Protein AF-A0A024T7M2-F1 (afdb_monomer_lite)

InterPro domains:
  IPR055313 Temptin-like [PTHR34737] (4-105)
  IPR057626 Temptin, Cys/Cys disulfide domain [PF24784] (15-103)

Sequence (106 aa):
MFNALIVLGLAAQAAAFPTFVAQVPNGDKVAGVGAIGHVNPAGGGARNAFGQAFAKAGTKWTPELCQADSDSDGATNGEELGDPCCTWKVGATLSTTTATHPGKAD

pLDDT: mean 87.05, std 16.62, range [43.09, 98.62]

Structure (mmCIF, N/CA/C/O backbone):
data_AF-A0A024T7M2-F1
#
_entry.id   AF-A0A024T7M2-F1
#
loop_
_atom_site.group_PDB
_atom_site.id
_atom_site.type_symbol
_atom_site.label_atom_id
_atom_site.label_alt_id
_atom_site.label_comp_id
_atom_site.label_asym_id
_atom_site.label_entity_id
_atom_site.label_seq_id
_atom_site.pdbx_PDB_ins_code
_atom_site.Cartn_x
_atom_site.Cartn_y
_atom_site.Cartn_z
_atom_site.occupancy
_atom_site.B_iso_or_equiv
_atom_site.auth_seq_id
_atom_site.auth_comp_id
_atom_site.auth_asym_id
_atom_site.auth_atom_id
_atom_site.pdbx_PDB_model_num
ATOM 1 N N . MET A 1 1 ? 12.020 -47.435 -34.369 1.00 47.53 1 MET A N 1
ATOM 2 C CA . MET A 1 1 ? 11.990 -47.044 -32.945 1.00 47.53 1 MET A CA 1
ATOM 3 C C . MET A 1 1 ? 12.570 -45.642 -32.843 1.00 47.53 1 MET A C 1
ATOM 5 O O . MET A 1 1 ? 13.772 -45.515 -32.981 1.00 47.53 1 MET A O 1
ATOM 9 N N . PHE A 1 2 ? 11.743 -44.605 -32.701 1.00 46.28 2 PHE A N 1
ATOM 10 C CA . PHE A 1 2 ? 12.189 -43.253 -32.336 1.00 46.28 2 PHE A CA 1
ATOM 11 C C . PHE A 1 2 ? 11.062 -42.603 -31.529 1.00 46.28 2 PHE A C 1
ATOM 13 O O . PHE A 1 2 ? 10.059 -42.163 -32.085 1.00 46.28 2 PHE A O 1
ATOM 20 N N . ASN A 1 3 ? 11.203 -42.625 -30.204 1.00 43.09 3 ASN A N 1
ATOM 21 C CA . ASN A 1 3 ? 10.306 -41.927 -29.290 1.00 43.09 3 ASN A CA 1
ATOM 22 C C . ASN A 1 3 ? 10.677 -40.441 -29.296 1.00 43.09 3 ASN A C 1
ATOM 24 O O . ASN A 1 3 ? 11.684 -40.056 -28.706 1.00 43.09 3 ASN A O 1
ATOM 28 N N . ALA A 1 4 ? 9.864 -39.607 -29.940 1.00 51.25 4 ALA A N 1
ATOM 29 C CA . ALA A 1 4 ? 9.932 -38.164 -29.760 1.00 51.25 4 ALA A CA 1
ATOM 30 C C . ALA A 1 4 ? 9.096 -37.786 -28.528 1.00 51.25 4 ALA A C 1
ATOM 32 O O . ALA A 1 4 ? 7.870 -37.717 -28.589 1.00 51.25 4 ALA A O 1
ATOM 33 N N . LEU A 1 5 ? 9.758 -37.578 -27.389 1.00 51.34 5 LEU A N 1
ATOM 34 C CA . LEU A 1 5 ? 9.144 -36.951 -26.221 1.00 51.34 5 LEU A CA 1
ATOM 35 C C . LEU A 1 5 ? 9.029 -35.447 -26.491 1.00 51.34 5 LEU A C 1
ATOM 37 O O . LEU A 1 5 ? 9.995 -34.702 -26.346 1.00 51.34 5 LEU A O 1
ATOM 41 N N . ILE A 1 6 ? 7.843 -35.007 -26.906 1.00 57.12 6 ILE A N 1
ATOM 42 C CA . ILE A 1 6 ? 7.498 -33.587 -26.957 1.00 57.12 6 ILE A CA 1
ATOM 43 C C . ILE A 1 6 ? 7.202 -33.153 -25.521 1.00 57.12 6 ILE A C 1
ATOM 45 O O . ILE A 1 6 ? 6.135 -33.433 -24.977 1.00 57.12 6 ILE A O 1
ATOM 49 N N . VAL A 1 7 ? 8.167 -32.488 -24.890 1.00 55.59 7 VAL A N 1
ATOM 50 C CA . VAL A 1 7 ? 7.953 -31.821 -23.605 1.00 55.59 7 VAL A CA 1
ATOM 51 C C . VAL A 1 7 ? 7.185 -30.531 -23.887 1.00 55.59 7 VAL A C 1
ATOM 53 O O . VAL A 1 7 ? 7.752 -29.547 -24.357 1.00 55.59 7 VAL A O 1
ATOM 56 N N . LE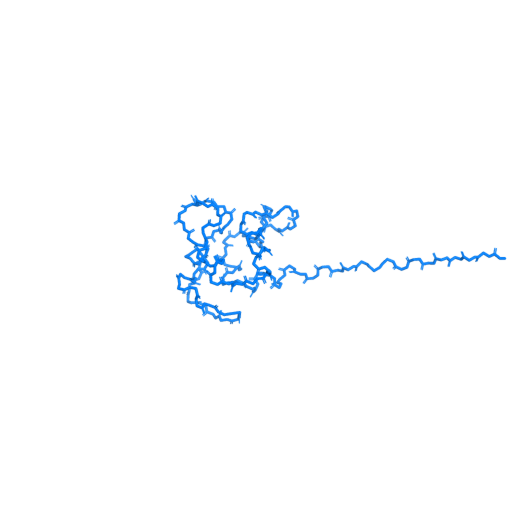U A 1 8 ? 5.874 -30.549 -23.635 1.00 55.62 8 LEU A N 1
ATOM 57 C CA . LEU A 1 8 ? 5.051 -29.342 -23.602 1.00 55.62 8 LEU A CA 1
ATOM 58 C C . LEU A 1 8 ? 5.509 -28.491 -22.408 1.00 55.62 8 LEU A C 1
ATOM 60 O O . LEU A 1 8 ? 5.164 -28.767 -21.259 1.00 55.62 8 LEU A O 1
ATOM 64 N N . GLY A 1 9 ? 6.319 -27.467 -22.670 1.00 52.28 9 GLY A N 1
ATOM 65 C CA . GLY A 1 9 ? 6.629 -26.445 -21.679 1.00 52.28 9 GLY A CA 1
ATOM 66 C C . GLY A 1 9 ? 5.368 -25.646 -21.367 1.00 52.28 9 GLY A C 1
ATOM 67 O O . GLY A 1 9 ? 4.970 -24.788 -22.152 1.00 52.28 9 GLY A O 1
ATOM 68 N N . LEU A 1 10 ? 4.729 -25.918 -20.226 1.00 56.59 10 LEU A N 1
ATOM 69 C CA . LEU A 1 10 ? 3.737 -25.011 -19.655 1.00 56.59 10 LEU A CA 1
ATOM 70 C C . LEU A 1 10 ? 4.463 -23.736 -19.217 1.00 56.59 10 LEU A C 1
ATOM 72 O O . LEU A 1 10 ? 4.966 -23.638 -18.100 1.00 56.59 10 LEU A O 1
ATOM 76 N N . ALA A 1 11 ? 4.519 -22.746 -20.105 1.00 54.69 11 ALA A N 1
ATOM 77 C CA . ALA A 1 11 ? 4.775 -21.377 -19.698 1.00 54.69 11 ALA A CA 1
ATOM 78 C C . ALA A 1 11 ? 3.578 -20.935 -18.847 1.00 54.69 11 ALA A C 1
ATOM 80 O O . ALA A 1 11 ? 2.519 -20.582 -19.371 1.00 54.69 11 ALA A O 1
ATOM 81 N N . ALA A 1 12 ? 3.724 -21.015 -17.523 1.00 53.62 12 ALA A N 1
ATOM 82 C CA . ALA A 1 12 ? 2.804 -20.383 -16.596 1.00 53.62 12 ALA A CA 1
ATOM 83 C C .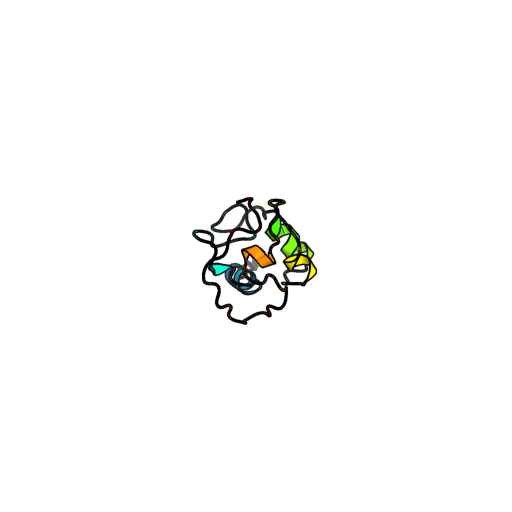 ALA A 1 12 ? 2.861 -18.876 -16.865 1.00 53.62 12 ALA A C 1
ATOM 85 O O . ALA A 1 12 ? 3.783 -18.179 -16.443 1.00 53.62 12 ALA A O 1
ATOM 86 N N . GLN A 1 13 ? 1.905 -18.385 -17.646 1.00 45.81 13 GLN A N 1
ATOM 87 C CA . GLN A 1 13 ? 1.720 -16.963 -17.874 1.00 45.81 13 GLN A CA 1
ATOM 88 C C . GLN A 1 13 ? 1.315 -16.366 -16.527 1.00 45.81 13 GLN A C 1
ATOM 90 O O . GLN A 1 13 ? 0.183 -16.530 -16.076 1.00 45.81 13 GLN A O 1
ATOM 95 N N . ALA A 1 14 ? 2.274 -15.741 -15.845 1.00 50.31 14 ALA A N 1
ATOM 96 C CA . ALA A 1 14 ? 2.053 -15.035 -14.596 1.00 50.31 14 ALA A CA 1
ATOM 97 C C . ALA A 1 14 ? 1.203 -13.784 -14.870 1.00 50.31 14 ALA A C 1
ATOM 99 O O . ALA A 1 14 ? 1.706 -12.666 -14.913 1.00 50.31 14 ALA A O 1
ATOM 100 N N . ALA A 1 15 ? -0.109 -13.964 -15.023 1.00 47.81 15 ALA A N 1
ATOM 101 C CA . ALA A 1 15 ? -1.113 -12.898 -15.054 1.00 47.81 15 ALA A CA 1
ATOM 102 C C . ALA A 1 15 ? -1.325 -12.264 -13.657 1.00 47.81 15 ALA A C 1
ATOM 104 O O . ALA A 1 15 ? -2.426 -11.860 -13.299 1.00 47.81 15 ALA A O 1
ATOM 105 N N . ALA A 1 16 ? -0.270 -12.219 -12.840 1.00 51.88 16 ALA A N 1
ATOM 106 C CA . ALA A 1 16 ? -0.316 -11.904 -11.416 1.00 51.88 16 ALA A CA 1
ATOM 107 C C . ALA A 1 16 ? -0.141 -10.403 -11.118 1.00 51.88 16 ALA A C 1
ATOM 109 O O . ALA A 1 16 ? -0.291 -9.972 -9.977 1.00 51.88 16 ALA A O 1
ATOM 110 N N . PHE A 1 17 ? 0.194 -9.598 -12.130 1.00 52.50 17 PHE A N 1
ATOM 111 C CA . PHE A 1 17 ? 0.554 -8.194 -11.934 1.00 52.50 17 PHE A CA 1
ATOM 112 C C . PHE A 1 17 ? -0.621 -7.315 -11.459 1.00 52.50 17 PHE A C 1
ATOM 114 O O . PHE A 1 17 ? -0.477 -6.646 -10.436 1.00 52.50 17 PHE A O 1
ATOM 121 N N . PRO A 1 18 ? -1.811 -7.360 -12.095 1.00 61.28 18 PRO A N 1
ATOM 122 C CA . PRO A 1 18 ? -2.949 -6.549 -11.651 1.00 61.28 18 PRO A CA 1
ATOM 123 C C . PRO A 1 18 ? -3.520 -7.004 -10.301 1.00 61.28 18 PRO A C 1
ATOM 125 O O . PRO A 1 18 ? -4.059 -6.198 -9.547 1.00 61.28 18 PRO A O 1
ATOM 128 N N . THR A 1 19 ? -3.411 -8.297 -9.975 1.00 76.31 19 THR A N 1
ATOM 129 C CA . THR A 1 19 ? -4.074 -8.863 -8.793 1.00 76.31 19 THR A CA 1
ATOM 130 C C . THR A 1 19 ? -3.450 -8.407 -7.481 1.00 76.31 19 THR A C 1
ATOM 132 O O . THR A 1 19 ? -4.177 -8.270 -6.506 1.00 76.31 19 THR A O 1
ATOM 135 N N . PHE A 1 20 ? -2.138 -8.155 -7.434 1.00 88.75 20 PHE A N 1
ATOM 136 C CA . PHE A 1 20 ? -1.483 -7.714 -6.197 1.00 88.75 20 PHE A CA 1
ATOM 137 C C . PHE A 1 20 ? -1.682 -6.225 -5.920 1.00 88.75 20 PHE A C 1
ATOM 139 O O . PHE A 1 20 ? -1.887 -5.851 -4.771 1.00 88.75 20 PHE A O 1
ATOM 146 N N . VAL A 1 21 ? -1.691 -5.386 -6.961 1.00 90.06 21 VAL A N 1
ATOM 147 C CA . VAL A 1 21 ? -1.992 -3.951 -6.821 1.00 90.06 21 VAL A CA 1
ATOM 148 C C . VAL A 1 21 ? -3.396 -3.748 -6.239 1.00 90.06 21 VAL A C 1
ATOM 150 O O . VAL A 1 21 ? -3.589 -2.900 -5.378 1.00 90.06 21 VAL A O 1
ATOM 153 N N . ALA A 1 22 ? -4.359 -4.591 -6.624 1.00 91.94 22 ALA A N 1
ATOM 154 C CA . ALA A 1 22 ? -5.718 -4.576 -6.078 1.00 91.94 22 ALA A CA 1
ATOM 155 C C . ALA A 1 22 ? -5.852 -5.174 -4.658 1.00 91.94 22 ALA A C 1
ATOM 157 O O . ALA A 1 22 ? -6.934 -5.121 -4.070 1.00 91.94 22 ALA A O 1
ATOM 158 N N . GLN A 1 23 ? -4.795 -5.782 -4.107 1.00 95.44 23 GLN A N 1
ATOM 159 C CA . GLN A 1 23 ? -4.806 -6.389 -2.768 1.00 95.44 23 GLN A CA 1
ATOM 160 C C . GLN A 1 23 ? -4.381 -5.433 -1.654 1.00 95.44 23 GLN A C 1
ATOM 162 O O . GLN A 1 23 ? -4.372 -5.839 -0.491 1.00 95.44 23 GLN A O 1
ATOM 167 N N . VAL A 1 24 ? -4.060 -4.187 -1.991 1.00 96.06 24 VAL A N 1
ATOM 168 C CA . VAL A 1 24 ? -3.684 -3.131 -1.049 1.00 96.06 24 VAL A CA 1
ATOM 169 C C . VAL A 1 24 ? -4.489 -1.864 -1.363 1.00 96.06 24 VAL A C 1
ATOM 171 O O . VAL A 1 24 ? -4.915 -1.689 -2.511 1.00 96.06 24 VAL A O 1
ATOM 174 N N . PRO A 1 25 ? -4.754 -0.995 -0.374 1.00 96.75 25 PRO A N 1
ATOM 175 C CA . PRO A 1 25 ? -5.475 0.247 -0.616 1.00 96.75 25 PRO A CA 1
ATOM 176 C C . PRO A 1 25 ? -4.689 1.134 -1.580 1.00 96.75 25 PRO A C 1
ATOM 178 O O . PRO A 1 25 ? -3.468 1.193 -1.506 1.00 96.75 25 PRO A O 1
ATOM 181 N N . ASN A 1 26 ? -5.390 1.795 -2.506 1.00 95.81 26 ASN A N 1
ATOM 182 C CA . ASN A 1 26 ? -4.827 2.801 -3.414 1.00 95.81 26 ASN A CA 1
ATOM 183 C C . ASN A 1 26 ? -3.513 2.406 -4.123 1.00 95.81 26 ASN A C 1
ATOM 185 O O . ASN A 1 26 ? -2.745 3.279 -4.524 1.00 95.81 26 ASN A O 1
ATOM 189 N N . GLY A 1 27 ? -3.250 1.109 -4.326 1.00 93.81 27 GLY A N 1
ATOM 190 C CA . GLY A 1 27 ? -1.993 0.644 -4.918 1.00 93.81 27 GLY A CA 1
ATOM 191 C C . GLY A 1 27 ? -1.771 1.127 -6.356 1.00 93.81 27 GLY A C 1
ATOM 192 O O . GLY A 1 27 ? -0.641 1.135 -6.835 1.00 93.81 27 GLY A O 1
ATOM 193 N N . ASP A 1 28 ? -2.843 1.536 -7.041 1.00 92.31 28 ASP A N 1
ATOM 194 C CA . ASP A 1 28 ? -2.842 2.129 -8.381 1.00 92.31 28 ASP A CA 1
ATOM 195 C C . ASP A 1 28 ? -2.819 3.671 -8.368 1.00 92.31 28 ASP A C 1
ATOM 197 O O . ASP A 1 28 ? -2.894 4.294 -9.429 1.00 92.31 28 ASP A O 1
ATOM 201 N N . LYS A 1 29 ? -2.761 4.299 -7.186 1.00 94.38 29 LYS A N 1
ATOM 202 C CA . LYS A 1 29 ? -2.803 5.763 -7.003 1.00 94.38 29 LYS A CA 1
ATOM 203 C C . LYS A 1 29 ? -1.453 6.380 -6.640 1.00 94.38 29 LYS A C 1
ATOM 205 O O . LYS A 1 29 ? -1.394 7.587 -6.407 1.00 94.38 29 LYS A O 1
ATOM 210 N N . VAL A 1 30 ? -0.379 5.591 -6.632 1.00 93.94 30 VAL A N 1
ATOM 211 C CA . VAL A 1 30 ? 0.990 6.104 -6.490 1.00 93.94 30 VAL A CA 1
ATOM 212 C C . VAL A 1 30 ? 1.455 6.658 -7.838 1.00 93.94 30 VAL A C 1
ATOM 214 O O . VAL A 1 30 ? 1.519 5.948 -8.845 1.00 93.94 30 VAL A O 1
ATOM 217 N N . ALA A 1 31 ? 1.744 7.958 -7.885 1.00 93.12 31 ALA A N 1
ATOM 218 C CA . ALA A 1 31 ? 2.004 8.666 -9.135 1.00 93.12 31 ALA A CA 1
ATOM 219 C C . ALA A 1 31 ? 3.220 8.093 -9.889 1.00 93.12 31 ALA A C 1
ATOM 221 O O . ALA A 1 31 ? 4.329 8.041 -9.366 1.00 93.12 31 ALA A O 1
ATOM 222 N N . GLY A 1 32 ? 3.018 7.688 -11.148 1.00 92.31 32 GLY A N 1
ATOM 223 C CA . GLY A 1 32 ? 4.090 7.169 -12.008 1.00 92.31 32 GLY A CA 1
ATOM 224 C C . GLY A 1 32 ? 4.575 5.754 -11.665 1.00 92.31 32 GLY A C 1
ATOM 225 O O . GLY A 1 32 ? 5.562 5.305 -12.248 1.00 92.31 32 GLY A O 1
ATOM 226 N N . VAL A 1 33 ? 3.894 5.039 -10.761 1.00 93.31 33 VAL A N 1
ATOM 227 C CA . VAL A 1 33 ? 4.317 3.715 -10.284 1.00 93.31 33 VAL A CA 1
ATOM 228 C C . VAL A 1 33 ? 3.212 2.690 -10.519 1.00 93.31 33 VAL A C 1
ATOM 230 O O . VAL A 1 33 ? 2.169 2.715 -9.881 1.00 93.31 33 VAL A O 1
ATOM 233 N N . GLY A 1 34 ? 3.452 1.752 -11.438 1.00 90.75 34 GLY A N 1
ATOM 234 C CA . GLY A 1 34 ? 2.539 0.634 -11.711 1.00 90.75 34 GLY A CA 1
ATOM 235 C C . GLY A 1 34 ? 2.797 -0.602 -10.843 1.00 90.75 34 GLY A C 1
ATOM 236 O O . GLY A 1 34 ? 2.043 -1.571 -10.909 1.00 90.75 34 GLY A O 1
ATOM 237 N N . ALA A 1 35 ? 3.882 -0.596 -10.064 1.00 93.38 35 ALA A N 1
ATOM 238 C CA . ALA A 1 35 ? 4.385 -1.748 -9.326 1.00 93.38 35 ALA A CA 1
ATOM 239 C C . ALA A 1 35 ? 5.000 -1.352 -7.973 1.00 93.38 35 ALA A C 1
ATOM 241 O O . ALA A 1 35 ? 6.206 -1.478 -7.774 1.00 93.38 35 ALA A O 1
ATOM 242 N N . ILE A 1 36 ? 4.178 -0.923 -7.017 1.00 95.12 36 ILE A N 1
ATOM 243 C CA . ILE A 1 36 ? 4.639 -0.383 -5.719 1.00 95.12 36 ILE A CA 1
ATOM 244 C C . ILE A 1 36 ? 5.446 -1.369 -4.851 1.00 95.12 36 ILE A C 1
ATOM 246 O O . ILE A 1 36 ? 6.119 -0.965 -3.912 1.00 95.12 36 ILE A O 1
ATOM 250 N N . GLY A 1 37 ? 5.418 -2.671 -5.161 1.00 95.94 37 GLY A N 1
ATOM 251 C CA . GLY A 1 37 ? 6.227 -3.702 -4.493 1.00 95.94 37 GLY A CA 1
ATOM 252 C C . GLY A 1 37 ? 7.566 -4.023 -5.170 1.00 95.94 37 GLY A C 1
ATOM 253 O O . GLY A 1 37 ? 8.244 -4.969 -4.765 1.00 95.94 37 GLY A O 1
ATOM 254 N N . HIS A 1 38 ? 7.946 -3.309 -6.230 1.00 95.50 38 HIS A N 1
ATOM 255 C CA . HIS A 1 38 ? 9.150 -3.579 -7.019 1.00 95.50 38 HIS A CA 1
ATOM 256 C C . HIS A 1 38 ? 10.093 -2.375 -7.052 1.00 95.50 38 HIS A C 1
ATOM 258 O O . HIS A 1 38 ? 9.669 -1.231 -6.942 1.00 95.50 38 HIS A O 1
ATOM 264 N N . VAL A 1 39 ? 11.392 -2.638 -7.232 1.00 94.88 39 VAL A N 1
ATOM 265 C CA . VAL A 1 39 ? 12.388 -1.574 -7.468 1.00 94.88 39 VAL A CA 1
ATOM 266 C C . VAL A 1 39 ? 12.167 -0.924 -8.837 1.00 94.88 39 VAL A C 1
ATOM 268 O O . VAL A 1 39 ? 12.318 0.283 -8.989 1.00 94.88 39 VAL A O 1
ATOM 271 N N . ASN A 1 40 ? 11.797 -1.724 -9.842 1.00 93.38 40 ASN A N 1
ATOM 272 C CA . ASN A 1 40 ? 11.346 -1.201 -11.124 1.00 93.38 40 ASN A CA 1
ATOM 273 C C . ASN A 1 40 ? 9.875 -0.761 -10.997 1.00 93.38 40 ASN A C 1
ATOM 275 O O . ASN A 1 40 ? 9.031 -1.636 -10.787 1.00 93.38 40 ASN A O 1
ATOM 279 N N . PRO A 1 41 ? 9.531 0.527 -11.190 1.00 91.44 41 PRO A N 1
ATOM 280 C CA . PRO A 1 41 ? 8.155 1.011 -11.053 1.00 91.44 41 PRO A CA 1
ATOM 281 C C . PRO A 1 41 ? 7.200 0.453 -12.116 1.00 91.44 41 PRO A C 1
ATOM 283 O O . PRO A 1 41 ? 5.989 0.453 -11.907 1.00 91.44 41 PRO A O 1
ATOM 286 N N . ALA A 1 42 ? 7.721 -0.049 -13.242 1.00 91.50 42 ALA A N 1
ATOM 287 C CA . ALA A 1 42 ? 6.937 -0.781 -14.239 1.00 91.50 42 ALA A CA 1
ATOM 288 C C . ALA A 1 42 ? 6.753 -2.269 -13.885 1.00 91.50 42 ALA A C 1
ATOM 290 O O . ALA A 1 42 ? 5.981 -2.970 -14.537 1.00 91.50 42 ALA A O 1
ATOM 291 N N . GLY A 1 43 ? 7.463 -2.756 -12.865 1.00 89.69 43 GLY A N 1
ATOM 292 C CA . GLY A 1 43 ? 7.365 -4.118 -12.371 1.00 89.69 43 GLY A CA 1
ATOM 293 C C . GLY A 1 43 ? 8.481 -5.070 -12.775 1.00 89.69 43 GLY A C 1
ATOM 294 O O . GLY A 1 43 ? 9.393 -4.745 -13.535 1.00 89.69 43 GLY A O 1
ATOM 295 N N . GLY A 1 44 ? 8.396 -6.288 -12.237 1.00 86.44 44 GLY A N 1
ATOM 296 C CA . GLY A 1 44 ? 9.406 -7.323 -12.433 1.00 86.44 44 GLY A CA 1
ATOM 297 C C . GLY A 1 44 ? 10.706 -7.050 -11.669 1.00 86.44 44 GLY A C 1
ATOM 298 O O . GLY A 1 44 ? 10.851 -6.060 -10.952 1.00 86.44 44 GLY A O 1
ATOM 299 N N . GLY A 1 45 ? 11.659 -7.973 -11.788 1.00 92.19 45 GLY A N 1
ATOM 300 C CA . GLY A 1 45 ? 12.929 -7.884 -11.068 1.00 92.19 45 GLY A CA 1
ATOM 301 C C . GLY A 1 45 ? 12.770 -7.949 -9.544 1.00 92.19 45 GLY A C 1
ATOM 302 O O . GLY A 1 45 ? 11.840 -8.569 -9.021 1.00 92.19 45 GLY A O 1
ATOM 303 N N . ALA A 1 46 ? 13.711 -7.326 -8.834 1.00 96.25 46 ALA A N 1
ATOM 304 C CA . ALA A 1 46 ? 13.7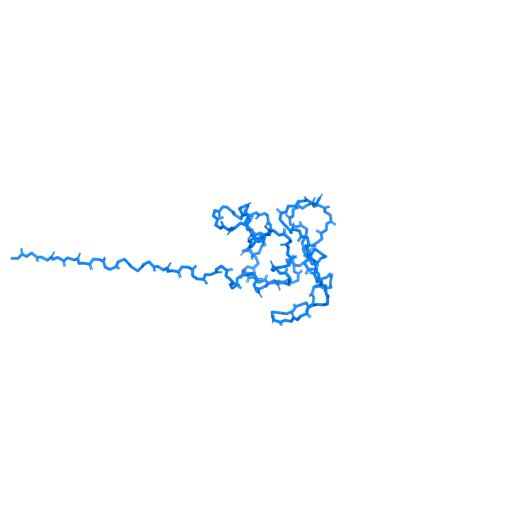66 -7.345 -7.377 1.00 96.25 46 ALA A CA 1
ATOM 305 C C . ALA A 1 46 ? 12.581 -6.607 -6.729 1.00 96.25 46 ALA A C 1
ATOM 307 O O . ALA A 1 46 ? 12.096 -5.590 -7.235 1.00 96.25 46 ALA A O 1
ATOM 308 N N . ARG A 1 47 ? 12.148 -7.116 -5.572 1.00 96.06 47 ARG A N 1
ATOM 309 C CA . ARG A 1 47 ? 11.174 -6.450 -4.700 1.00 96.06 47 ARG A CA 1
ATOM 310 C C . ARG A 1 47 ? 11.865 -5.383 -3.855 1.00 96.06 47 ARG A C 1
ATOM 312 O O . ARG A 1 47 ? 12.960 -5.628 -3.347 1.00 96.06 47 ARG A O 1
ATOM 319 N N . ASN A 1 48 ? 11.206 -4.243 -3.678 1.00 96.62 48 ASN A N 1
ATOM 320 C CA . ASN A 1 48 ? 11.617 -3.236 -2.696 1.00 96.62 48 ASN A CA 1
ATOM 321 C C . ASN A 1 48 ? 11.240 -3.692 -1.269 1.00 96.62 48 ASN A C 1
ATOM 323 O O . ASN A 1 48 ? 10.765 -4.818 -1.081 1.00 96.62 48 ASN A O 1
ATOM 327 N N . ALA A 1 49 ? 11.475 -2.848 -0.263 1.00 98.06 49 ALA A N 1
ATOM 328 C CA . ALA A 1 49 ? 11.219 -3.207 1.130 1.00 98.06 49 ALA A CA 1
ATOM 329 C C . ALA A 1 49 ? 9.734 -3.535 1.384 1.00 98.06 49 ALA A C 1
ATOM 331 O O . ALA A 1 49 ? 9.429 -4.608 1.915 1.00 98.06 49 ALA A O 1
ATOM 332 N N . PHE A 1 50 ? 8.812 -2.711 0.873 1.00 98.19 50 PHE A N 1
ATOM 333 C CA . PHE A 1 50 ? 7.372 -2.986 0.911 1.00 98.19 50 PHE A CA 1
ATOM 334 C C . PHE A 1 50 ? 7.003 -4.323 0.271 1.00 98.19 50 PHE A C 1
ATOM 336 O O . PHE A 1 50 ? 6.314 -5.142 0.871 1.00 98.19 50 PHE A O 1
ATOM 343 N N . GLY A 1 51 ? 7.483 -4.597 -0.943 1.00 97.50 51 GLY A N 1
ATOM 344 C CA . GLY A 1 51 ? 7.174 -5.838 -1.647 1.00 97.50 51 GLY A CA 1
ATOM 345 C C . GLY A 1 51 ? 7.673 -7.079 -0.907 1.00 97.50 51 GLY A C 1
ATOM 346 O O . GLY A 1 51 ? 7.031 -8.132 -0.956 1.00 97.50 51 GLY A O 1
ATOM 347 N N . GLN A 1 52 ? 8.802 -6.976 -0.201 1.00 98.06 52 GLN A N 1
ATOM 348 C CA . GLN A 1 52 ? 9.301 -8.036 0.676 1.00 98.06 52 GLN A CA 1
ATOM 349 C C . GLN A 1 52 ? 8.407 -8.205 1.913 1.00 98.06 52 GLN A C 1
ATOM 351 O O . GLN A 1 52 ? 8.051 -9.339 2.246 1.00 98.06 52 GLN A O 1
ATOM 356 N N . ALA A 1 53 ? 7.987 -7.106 2.546 1.00 98.19 53 ALA A N 1
ATOM 357 C CA . ALA A 1 53 ? 7.062 -7.122 3.679 1.00 98.19 53 ALA A CA 1
ATOM 358 C C . ALA A 1 53 ? 5.689 -7.702 3.293 1.00 98.19 53 ALA A C 1
ATOM 360 O O . ALA A 1 53 ? 5.196 -8.617 3.952 1.00 98.19 53 ALA A O 1
ATOM 361 N N . PHE A 1 54 ? 5.121 -7.274 2.165 1.00 97.94 54 PHE A N 1
ATOM 362 C CA . PHE A 1 54 ? 3.866 -7.791 1.620 1.00 97.94 54 PHE A CA 1
ATOM 363 C C . PHE A 1 54 ? 3.955 -9.287 1.300 1.00 97.94 54 PHE A C 1
ATOM 365 O O . PHE A 1 54 ? 3.045 -10.056 1.612 1.00 97.94 54 PHE A O 1
ATOM 372 N N . ALA A 1 55 ? 5.079 -9.740 0.738 1.00 96.81 55 ALA A N 1
ATOM 373 C CA . ALA A 1 55 ? 5.313 -11.162 0.511 1.00 96.81 55 ALA A CA 1
ATOM 374 C C . ALA A 1 55 ? 5.399 -11.957 1.823 1.00 96.81 55 ALA A C 1
ATOM 376 O O . ALA A 1 55 ? 4.826 -13.043 1.916 1.00 96.81 55 ALA A O 1
ATOM 377 N N . LYS A 1 56 ? 6.067 -11.411 2.845 1.00 97.75 56 LYS A N 1
ATOM 378 C CA . LYS A 1 56 ? 6.156 -12.012 4.184 1.00 97.75 56 LYS A CA 1
ATOM 379 C C . LYS A 1 56 ? 4.791 -12.075 4.879 1.00 97.75 56 LYS A C 1
ATOM 381 O O . LYS A 1 56 ? 4.519 -13.046 5.577 1.00 97.75 56 LYS A O 1
ATOM 386 N N . ALA A 1 57 ? 3.917 -11.105 4.620 1.00 97.38 57 ALA A N 1
ATOM 387 C CA . ALA A 1 57 ? 2.521 -11.099 5.060 1.00 97.38 57 ALA A CA 1
ATOM 388 C C . ALA A 1 57 ? 1.624 -12.091 4.283 1.00 97.38 57 ALA A C 1
ATOM 390 O O . ALA A 1 57 ? 0.407 -12.121 4.467 1.00 97.38 57 ALA A O 1
ATOM 391 N N . GLY A 1 58 ? 2.201 -12.915 3.399 1.00 95.81 58 GLY A N 1
ATOM 392 C CA . GLY A 1 58 ? 1.458 -13.877 2.590 1.00 95.81 58 GLY A CA 1
ATOM 393 C C . GLY A 1 58 ? 0.619 -13.210 1.504 1.00 95.81 58 GLY A C 1
ATOM 394 O O . GLY A 1 58 ? -0.473 -13.696 1.213 1.00 95.81 58 GLY A O 1
ATOM 395 N N . THR A 1 59 ? 1.115 -12.091 0.960 1.00 94.75 59 THR A N 1
ATOM 396 C CA . THR A 1 59 ? 0.446 -11.248 -0.043 1.00 94.75 59 THR A CA 1
ATOM 397 C C . THR A 1 59 ? -0.959 -10.851 0.400 1.00 94.75 59 THR A C 1
ATOM 399 O O . THR A 1 59 ? -1.944 -11.104 -0.287 1.00 94.75 59 THR A O 1
ATOM 402 N N . LYS A 1 60 ? -1.066 -10.303 1.612 1.00 95.50 60 LYS A N 1
ATOM 403 C CA . LYS A 1 60 ? -2.318 -9.810 2.191 1.00 95.50 60 LYS A CA 1
ATOM 404 C C . LYS A 1 60 ? -2.083 -8.462 2.851 1.00 95.50 60 LYS A C 1
ATOM 406 O O . LYS A 1 60 ? -1.048 -8.256 3.478 1.00 95.50 60 LYS A O 1
ATOM 411 N N . TRP A 1 61 ? -3.075 -7.582 2.751 1.00 97.69 61 TRP A N 1
ATOM 412 C CA . TRP A 1 61 ? -3.145 -6.376 3.569 1.00 97.69 61 TRP A CA 1
ATOM 413 C C . TRP A 1 61 ? -3.552 -6.748 4.998 1.00 97.69 61 TRP A C 1
ATOM 415 O O . TRP A 1 61 ? -4.740 -6.843 5.318 1.00 97.69 61 TRP A O 1
ATOM 425 N N . THR A 1 62 ? -2.566 -7.082 5.832 1.00 98.12 62 THR A N 1
ATOM 426 C CA . THR A 1 62 ? -2.780 -7.383 7.255 1.00 98.12 62 THR A CA 1
ATOM 427 C C . THR A 1 62 ? -2.599 -6.122 8.103 1.00 98.12 62 THR A C 1
ATOM 429 O O . THR A 1 62 ? -1.919 -5.195 7.658 1.00 98.12 62 THR A O 1
ATOM 432 N N . PRO A 1 63 ? -3.162 -6.065 9.326 1.00 98.25 63 PRO A N 1
ATOM 433 C CA . PRO A 1 63 ? -2.910 -4.954 10.242 1.00 98.25 63 PRO A CA 1
ATOM 434 C C . PRO A 1 63 ? -1.417 -4.722 10.502 1.00 98.25 63 PRO A C 1
ATOM 436 O O . PRO A 1 63 ? -0.975 -3.581 10.518 1.00 98.25 63 PRO A O 1
ATOM 439 N N . GLU A 1 64 ? -0.626 -5.790 10.626 1.00 98.56 64 GLU A N 1
ATOM 440 C CA . GLU A 1 64 ? 0.817 -5.696 10.872 1.00 98.56 64 GLU A CA 1
ATOM 441 C C . GLU A 1 64 ? 1.563 -5.101 9.679 1.00 98.56 64 GLU A C 1
ATOM 443 O O . GLU A 1 64 ? 2.486 -4.318 9.870 1.00 98.56 64 GLU A O 1
ATOM 448 N N . LEU A 1 65 ? 1.172 -5.459 8.449 1.00 98.62 65 LEU A N 1
ATOM 449 C CA . LEU A 1 65 ? 1.733 -4.827 7.261 1.00 98.62 65 LEU A CA 1
ATOM 450 C C . LEU A 1 65 ? 1.312 -3.362 7.195 1.00 98.62 65 LEU A C 1
ATOM 452 O O . LEU A 1 65 ? 2.156 -2.513 6.971 1.00 98.62 65 LEU A O 1
ATOM 456 N N . CYS A 1 66 ? 0.037 -3.055 7.407 1.00 98.62 66 CYS A N 1
ATOM 457 C CA . CYS A 1 66 ? -0.457 -1.684 7.360 1.00 98.62 66 CYS A CA 1
ATOM 458 C C . CYS A 1 66 ? 0.272 -0.754 8.348 1.00 98.62 66 CYS A C 1
ATOM 460 O O . CYS A 1 66 ? 0.614 0.366 7.989 1.00 98.62 66 CYS A O 1
ATOM 462 N N . GLN A 1 67 ? 0.560 -1.233 9.561 1.00 98.62 67 GLN A N 1
ATOM 463 C CA . GLN A 1 67 ? 1.251 -0.465 10.605 1.00 98.62 67 GLN A CA 1
ATOM 464 C C . GLN A 1 67 ? 2.777 -0.440 10.456 1.00 98.62 67 GLN A C 1
ATOM 466 O O . GLN A 1 67 ? 3.448 0.246 11.224 1.00 98.62 67 GLN A O 1
ATOM 471 N N . ALA A 1 68 ? 3.345 -1.219 9.536 1.00 98.50 68 ALA A N 1
ATOM 472 C CA . ALA A 1 68 ? 4.781 -1.221 9.314 1.00 98.50 68 ALA A CA 1
ATOM 473 C C . ALA A 1 68 ? 5.199 0.014 8.512 1.00 98.50 68 ALA A C 1
ATOM 475 O O . ALA A 1 68 ? 4.566 0.348 7.517 1.00 98.50 68 ALA A O 1
ATOM 476 N N . ASP A 1 69 ? 6.303 0.622 8.923 1.00 98.25 69 ASP A N 1
ATOM 477 C CA . ASP A 1 69 ? 7.097 1.559 8.130 1.00 98.25 69 ASP A CA 1
ATOM 478 C C . ASP A 1 69 ? 8.150 0.723 7.377 1.00 98.25 69 ASP A C 1
ATOM 480 O O . ASP A 1 69 ? 9.147 0.275 7.958 1.00 98.25 69 ASP A O 1
ATOM 484 N 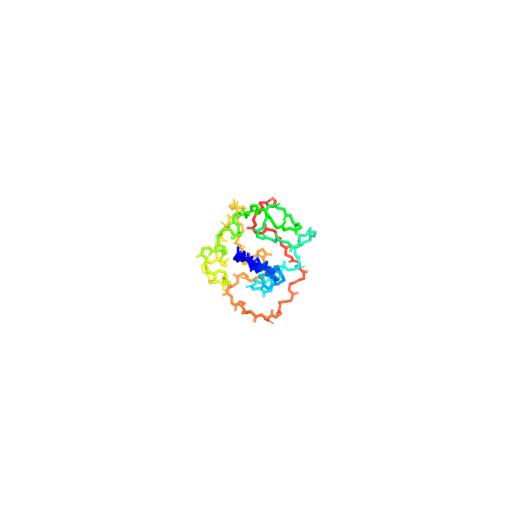N . SER A 1 70 ? 7.842 0.335 6.134 1.00 98.12 70 SER A N 1
ATOM 485 C CA . SER A 1 70 ? 8.636 -0.689 5.433 1.00 98.12 70 SER A CA 1
ATOM 486 C C . SER A 1 70 ? 9.969 -0.156 4.926 1.00 98.12 70 SER A C 1
ATOM 488 O O . SER A 1 70 ? 10.927 -0.927 4.826 1.00 98.12 70 SER A O 1
ATOM 490 N N . ASP A 1 71 ? 10.027 1.116 4.556 1.00 96.44 71 ASP A N 1
ATOM 491 C CA . ASP A 1 71 ? 11.198 1.782 3.991 1.00 96.44 71 ASP A CA 1
ATOM 492 C C . ASP A 1 71 ? 11.901 2.733 4.968 1.00 96.44 71 ASP A C 1
ATOM 494 O O . ASP A 1 71 ? 12.975 3.243 4.637 1.00 96.44 71 ASP A O 1
ATOM 498 N N . SER A 1 72 ? 11.403 2.818 6.205 1.00 96.88 72 SER A N 1
ATOM 499 C CA . SER A 1 72 ? 12.012 3.521 7.337 1.00 96.88 72 SER A CA 1
ATOM 500 C C . SER A 1 72 ? 12.066 5.035 7.156 1.00 96.88 72 SER A C 1
ATOM 502 O O . SER A 1 72 ? 13.055 5.666 7.550 1.00 96.88 72 SER A O 1
ATOM 504 N N . ASP A 1 73 ? 11.029 5.609 6.550 1.00 95.69 73 ASP A N 1
ATOM 505 C CA . ASP A 1 73 ? 10.917 7.049 6.312 1.00 95.69 73 ASP A CA 1
ATOM 506 C C . ASP A 1 73 ? 10.079 7.792 7.369 1.00 95.69 73 ASP A C 1
ATOM 508 O O . ASP A 1 73 ? 10.059 9.025 7.410 1.00 95.69 73 ASP A O 1
ATOM 512 N N . GLY A 1 74 ? 9.493 7.046 8.309 1.00 96.44 74 GLY A N 1
ATOM 513 C CA . GLY A 1 74 ? 8.687 7.563 9.406 1.00 96.44 74 GLY A CA 1
ATOM 514 C C . GLY A 1 74 ? 7.183 7.551 9.143 1.00 96.44 74 GLY A C 1
ATOM 515 O O . GLY A 1 74 ? 6.438 7.872 10.074 1.00 96.44 74 GLY A O 1
ATOM 516 N N . ALA A 1 75 ? 6.733 7.171 7.945 1.00 97.25 75 ALA A N 1
ATOM 517 C CA . ALA A 1 75 ? 5.335 6.903 7.641 1.00 97.25 75 ALA A CA 1
ATOM 518 C C . ALA A 1 75 ? 5.060 5.393 7.642 1.00 97.25 75 ALA A C 1
ATOM 520 O O . ALA A 1 75 ? 5.865 4.560 7.238 1.00 97.25 75 ALA A O 1
ATOM 521 N N . THR A 1 76 ? 3.889 5.006 8.132 1.00 98.31 76 THR A N 1
ATOM 522 C CA . THR A 1 76 ? 3.410 3.630 7.988 1.00 98.31 76 THR A CA 1
ATOM 523 C C . THR A 1 76 ? 2.847 3.413 6.586 1.00 98.31 76 THR A C 1
ATOM 525 O O . THR A 1 76 ? 2.217 4.306 6.019 1.00 98.31 76 THR A O 1
ATOM 528 N N . ASN A 1 77 ? 2.925 2.179 6.079 1.00 98.38 77 ASN A N 1
ATOM 529 C CA . ASN A 1 77 ? 2.330 1.809 4.791 1.00 98.38 77 ASN A CA 1
ATOM 530 C C . ASN A 1 77 ? 0.844 2.231 4.699 1.00 98.38 77 ASN A C 1
ATOM 532 O O . ASN A 1 77 ? 0.330 2.535 3.623 1.00 98.38 77 ASN A O 1
ATOM 536 N N . GLY A 1 78 ? 0.116 2.184 5.822 1.00 97.81 78 GLY A N 1
ATOM 537 C CA . GLY A 1 78 ? -1.272 2.622 5.929 1.00 97.81 78 GLY A CA 1
ATOM 538 C C . GLY A 1 78 ? -1.449 4.130 5.775 1.00 97.81 78 GLY A C 1
ATOM 539 O O . GLY A 1 78 ? -2.380 4.554 5.096 1.00 97.81 78 GLY A O 1
ATOM 540 N N . GLU A 1 79 ? -0.575 4.947 6.355 1.00 97.31 79 GLU A N 1
ATOM 541 C CA . GLU A 1 79 ? -0.602 6.402 6.161 1.00 97.31 79 GLU A CA 1
ATOM 542 C C . GLU A 1 79 ? -0.365 6.766 4.694 1.00 97.31 79 GLU A C 1
ATOM 544 O O . GLU A 1 79 ? -1.125 7.552 4.126 1.00 97.31 79 GLU A O 1
ATOM 549 N N . GLU A 1 80 ? 0.604 6.115 4.058 1.00 97.50 80 GLU A N 1
ATOM 550 C CA . GLU A 1 80 ? 0.980 6.368 2.667 1.00 97.50 80 GLU A CA 1
ATOM 551 C C . GLU A 1 80 ? -0.082 5.920 1.656 1.00 97.50 80 GLU A C 1
ATOM 553 O O . GLU A 1 80 ? -0.406 6.635 0.705 1.00 97.50 80 GLU A O 1
ATOM 558 N N . LEU A 1 81 ? -0.659 4.731 1.865 1.00 97.12 81 LEU A N 1
ATOM 559 C CA . LEU A 1 81 ? -1.673 4.153 0.979 1.00 97.12 81 LEU A CA 1
ATOM 560 C C . LEU A 1 81 ? -3.110 4.579 1.343 1.00 97.12 81 LEU A C 1
ATOM 562 O O . LEU A 1 81 ? -4.075 4.191 0.676 1.00 97.12 81 LEU A O 1
ATOM 566 N N . GLY A 1 82 ? -3.280 5.419 2.366 1.00 96.88 82 GLY A N 1
ATOM 567 C CA . GLY A 1 82 ? -4.560 6.031 2.728 1.00 96.88 82 GLY A CA 1
ATOM 568 C C . GLY A 1 82 ? -5.481 5.181 3.614 1.00 96.88 82 GLY A C 1
ATOM 569 O O . GLY A 1 82 ? -6.673 5.478 3.699 1.00 96.88 82 GLY A O 1
ATOM 570 N N . ASP A 1 83 ? -4.952 4.162 4.291 1.00 97.38 83 ASP A N 1
ATOM 571 C CA . ASP A 1 83 ? -5.606 3.381 5.353 1.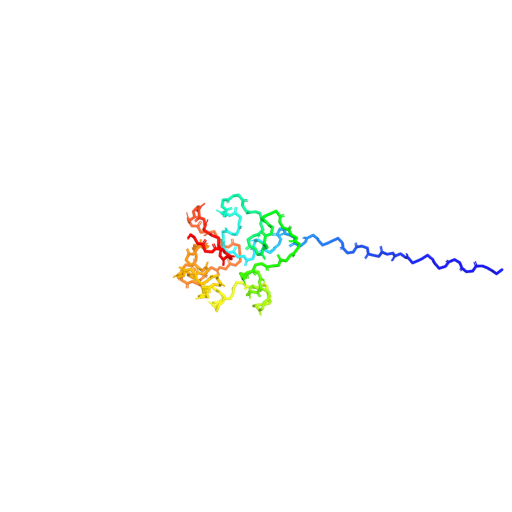00 97.38 83 ASP A CA 1
ATOM 572 C C . ASP A 1 83 ? -4.890 3.547 6.716 1.00 97.38 83 ASP A C 1
ATOM 574 O O . ASP A 1 83 ? -4.424 2.563 7.292 1.00 97.38 83 ASP A O 1
ATOM 578 N N . PRO A 1 84 ? -4.808 4.765 7.290 1.00 96.81 84 PRO A N 1
ATOM 579 C CA . PRO A 1 84 ? -4.064 5.012 8.535 1.00 96.81 84 PRO A CA 1
ATOM 580 C C . PRO A 1 84 ? -4.651 4.283 9.756 1.00 96.81 84 PRO A C 1
ATOM 582 O O . PRO A 1 84 ? -4.002 4.145 10.788 1.00 96.81 84 PRO A O 1
ATOM 585 N N . CYS A 1 85 ? -5.899 3.817 9.668 1.00 96.50 85 CYS A N 1
ATOM 586 C CA . CYS A 1 85 ? -6.547 3.055 10.733 1.00 96.50 85 CYS A CA 1
ATOM 587 C C . CYS A 1 85 ? -6.429 1.533 10.549 1.00 96.50 85 CYS A C 1
ATOM 589 O O . CYS A 1 85 ? -6.922 0.790 11.399 1.00 96.50 85 CYS A O 1
ATOM 591 N N . CYS A 1 86 ? -5.813 1.055 9.463 1.00 97.56 86 CYS A N 1
ATOM 592 C CA . CYS A 1 86 ? -5.662 -0.370 9.156 1.00 97.56 86 CYS A CA 1
ATOM 593 C C . CYS A 1 86 ? -6.986 -1.146 9.136 1.00 97.56 86 CYS A C 1
ATOM 595 O O . CYS A 1 86 ? -7.101 -2.278 9.619 1.00 97.56 86 CYS A O 1
ATOM 597 N N . THR A 1 87 ? -8.016 -0.508 8.584 1.00 96.81 87 THR A N 1
ATOM 598 C CA . THR A 1 87 ? -9.386 -1.035 8.529 1.00 96.81 87 THR A CA 1
ATOM 599 C C . THR A 1 87 ? -9.818 -1.424 7.125 1.00 96.81 87 THR A C 1
ATOM 601 O O . THR A 1 87 ? -10.820 -2.137 6.985 1.00 96.81 87 THR A O 1
ATOM 604 N N . TRP A 1 88 ? -9.071 -1.005 6.099 1.00 97.12 88 TRP A N 1
ATOM 605 C CA . TRP A 1 88 ? -9.402 -1.276 4.711 1.00 97.12 88 TRP A CA 1
ATOM 606 C C . TRP A 1 88 ? -9.519 -2.778 4.450 1.00 97.12 88 TRP A C 1
ATOM 608 O O . TRP A 1 88 ? -8.823 -3.620 5.028 1.00 97.12 88 TRP A O 1
ATOM 618 N N . LYS A 1 89 ? -10.451 -3.119 3.563 1.00 95.06 89 LYS A N 1
ATOM 619 C CA . LYS A 1 89 ? -10.703 -4.482 3.101 1.00 95.06 89 LYS A CA 1
ATOM 620 C C . LYS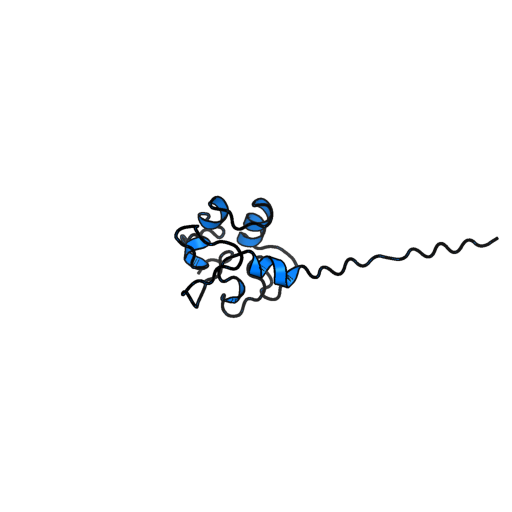 A 1 89 ? -10.635 -4.499 1.587 1.00 95.06 89 LYS A C 1
ATOM 622 O O . LYS A 1 89 ? -11.049 -3.540 0.943 1.00 95.06 89 LYS A O 1
ATOM 627 N N . VAL A 1 90 ? -10.160 -5.614 1.038 1.00 93.31 90 VAL A N 1
ATOM 628 C CA . VAL A 1 90 ? -10.023 -5.806 -0.410 1.00 93.31 90 VAL A CA 1
ATOM 629 C C . VAL A 1 90 ? -11.312 -5.415 -1.135 1.00 93.31 90 VAL A C 1
ATOM 631 O O . VAL A 1 90 ? -12.384 -5.930 -0.823 1.00 93.31 90 VAL A O 1
ATOM 634 N N . GLY A 1 91 ? -11.186 -4.494 -2.092 1.00 89.06 91 GLY A N 1
ATOM 635 C CA . GLY A 1 91 ? -12.293 -3.966 -2.893 1.00 89.06 91 GLY A CA 1
ATOM 636 C C . GLY A 1 91 ? -13.022 -2.754 -2.302 1.00 89.06 91 GLY A C 1
ATOM 637 O O . GLY A 1 91 ? -13.857 -2.176 -2.993 1.00 89.06 91 GLY A O 1
ATOM 638 N N . ALA A 1 92 ? -12.720 -2.333 -1.070 1.00 93.50 92 ALA A N 1
ATOM 639 C CA . ALA A 1 92 ? -13.267 -1.097 -0.517 1.00 93.50 92 ALA A CA 1
ATOM 640 C C . ALA A 1 92 ? -12.666 0.132 -1.219 1.00 93.50 92 ALA A C 1
ATOM 642 O O . ALA A 1 92 ? -11.485 0.161 -1.568 1.00 93.50 92 ALA A O 1
ATOM 643 N N . THR A 1 93 ? -13.475 1.170 -1.412 1.00 91.00 93 THR A N 1
ATOM 644 C CA . THR A 1 93 ? -13.016 2.452 -1.957 1.00 91.00 93 THR A CA 1
ATOM 645 C C . THR A 1 93 ? -12.670 3.401 -0.818 1.00 91.00 93 THR A C 1
ATOM 647 O O . THR A 1 93 ? -13.428 3.519 0.143 1.00 91.00 93 THR A O 1
ATOM 650 N N . LEU A 1 94 ? -11.538 4.090 -0.938 1.00 91.56 94 LEU A N 1
ATOM 651 C CA . LEU A 1 94 ? -11.147 5.179 -0.047 1.00 91.56 94 LEU A CA 1
ATOM 652 C C . LEU A 1 94 ? -11.414 6.519 -0.737 1.00 91.56 94 LEU A C 1
ATOM 654 O O . LEU A 1 94 ? -11.322 6.622 -1.959 1.00 91.56 94 LEU A O 1
ATOM 658 N N . SER A 1 95 ? -11.734 7.550 0.046 1.00 86.56 95 SER A N 1
ATOM 659 C CA . SER A 1 95 ? -11.905 8.916 -0.474 1.00 86.56 95 SER A CA 1
ATOM 660 C C . SER A 1 95 ? -10.576 9.562 -0.875 1.00 86.56 95 SER A C 1
ATOM 662 O O . SER A 1 95 ? -10.565 10.530 -1.631 1.00 86.56 95 SER A O 1
ATOM 664 N N . THR A 1 96 ? -9.460 9.046 -0.356 1.00 86.06 96 THR A N 1
ATOM 665 C CA . THR A 1 96 ? -8.111 9.515 -0.670 1.00 86.06 96 THR A CA 1
ATOM 666 C C . THR A 1 96 ? -7.778 9.213 -2.126 1.00 86.06 96 THR A C 1
ATOM 668 O O . THR A 1 96 ? -7.821 8.063 -2.554 1.00 86.06 96 THR A O 1
ATOM 671 N N . THR A 1 97 ? -7.438 10.249 -2.890 1.00 80.00 97 THR A N 1
ATOM 672 C CA . THR A 1 97 ? -7.168 10.140 -4.333 1.00 80.00 97 THR A CA 1
ATOM 673 C C . THR A 1 97 ? -5.689 9.997 -4.679 1.00 80.00 97 THR A C 1
ATOM 675 O O . THR A 1 97 ? -5.364 9.785 -5.845 1.00 80.00 97 THR A O 1
ATOM 678 N N . THR A 1 98 ? -4.804 10.140 -3.694 1.00 82.88 98 THR A N 1
ATOM 679 C CA . THR A 1 98 ? -3.353 10.211 -3.885 1.00 82.88 98 THR A CA 1
ATOM 680 C C . THR A 1 98 ? -2.658 9.391 -2.807 1.00 82.88 98 THR A C 1
ATOM 682 O O . THR A 1 98 ? -3.010 9.521 -1.639 1.00 82.88 98 THR A O 1
ATOM 685 N N . ALA A 1 99 ? -1.687 8.571 -3.204 1.00 94.31 99 ALA A N 1
ATOM 686 C CA . ALA A 1 99 ? -0.863 7.766 -2.305 1.00 94.31 99 ALA A CA 1
ATOM 687 C C . ALA A 1 99 ? 0.630 8.058 -2.538 1.00 94.31 99 ALA A C 1
ATOM 689 O O . ALA A 1 99 ? 1.015 8.426 -3.656 1.00 94.31 99 ALA A O 1
ATOM 690 N N . THR A 1 100 ? 1.448 7.896 -1.498 1.00 95.44 100 THR A N 1
ATOM 691 C CA . THR A 1 100 ? 2.923 7.945 -1.565 1.00 95.44 100 THR A CA 1
ATOM 692 C C . THR A 1 100 ? 3.502 6.531 -1.673 1.00 95.44 100 THR A C 1
ATOM 694 O O . THR A 1 100 ? 2.748 5.566 -1.843 1.00 95.44 100 THR A O 1
ATOM 697 N N . HIS A 1 101 ? 4.826 6.401 -1.775 1.00 95.81 101 HIS A N 1
ATOM 698 C CA . HIS A 1 101 ? 5.452 5.154 -2.203 1.00 95.81 101 HIS A CA 1
ATOM 699 C C . HIS A 1 101 ? 6.001 4.334 -1.016 1.00 95.81 101 HIS A C 1
ATOM 701 O O . HIS A 1 101 ? 7.155 4.536 -0.653 1.00 95.81 101 HIS A O 1
ATOM 707 N N . PRO A 1 102 ? 5.345 3.225 -0.610 1.00 97.00 102 PRO A N 1
ATOM 708 C CA . PRO A 1 102 ? 5.631 2.542 0.665 1.00 97.00 102 PRO A CA 1
ATOM 709 C C . PRO A 1 102 ? 6.940 1.755 0.748 1.00 97.00 102 PRO A C 1
ATOM 711 O O . PRO A 1 102 ? 7.238 1.061 1.719 1.00 97.00 102 PRO A O 1
ATOM 714 N N . GLY A 1 103 ? 7.691 1.736 -0.349 1.00 94.94 103 GLY A N 1
ATOM 715 C CA . GLY A 1 103 ? 8.964 1.032 -0.467 1.00 94.94 103 GLY A CA 1
ATOM 716 C C . GLY A 1 103 ? 10.128 1.931 -0.869 1.00 94.94 103 GLY A C 1
ATOM 717 O O . GLY A 1 103 ? 11.124 1.397 -1.370 1.00 94.94 103 GLY A O 1
ATOM 718 N N . LYS A 1 104 ? 9.975 3.254 -0.767 1.00 90.62 104 LYS A N 1
ATOM 719 C CA . LYS A 1 104 ? 10.993 4.260 -1.062 1.00 90.62 104 LYS A CA 1
ATOM 720 C C . LYS A 1 104 ? 10.692 5.534 -0.260 1.00 90.62 104 LYS A C 1
ATOM 722 O O . LYS A 1 104 ? 9.806 6.269 -0.669 1.00 90.62 104 LYS A O 1
ATOM 727 N N . ALA A 1 105 ? 11.599 5.869 0.657 1.00 82.88 105 ALA A N 1
ATOM 728 C CA . ALA A 1 105 ? 11.549 7.103 1.432 1.00 82.88 105 ALA A CA 1
ATOM 729 C C . ALA A 1 105 ? 11.203 8.357 0.605 1.00 82.88 105 ALA A C 1
ATOM 731 O O . ALA A 1 105 ? 11.777 8.571 -0.487 1.00 82.88 105 ALA A O 1
ATOM 732 N N . ASP A 1 106 ? 10.282 9.147 1.154 1.00 71.50 106 ASP A N 1
ATOM 733 C CA . ASP A 1 106 ? 9.755 10.400 0.597 1.00 71.50 106 ASP A CA 1
ATOM 734 C C . ASP A 1 106 ? 10.764 11.570 0.574 1.00 71.50 106 ASP A C 1
ATOM 736 O O . ASP A 1 106 ? 11.585 11.735 1.510 1.00 71.50 106 ASP A O 1
#

Organism: NCBI:txid157072

Secondary structure (DSSP, 8-state):
--------------TTHHHHHTTSTTTT-BTT-S-TTBSSTT--SSB-HHHHHHHHTTSS--HHHHT--SSSSS--HHHHHT-TTS---TTPPPS---B--TTS--

Foldseek 3Di:
DDDDDPPPPPPPPCPPQVVLCLQAAQSVQEPPASHLQPPPSVDDDDGFQLVVLCVVVVSHLALVQQQDQRQPQPDGVCRQRVNNVSPDDRPDHDPDRHGHRSRDHD

Radius of gyration: 17.29 Å; chains: 1; bounding box: 27×57×44 Å